Protein AF-S8EMV4-F1 (afdb_monomer)

Solvent-accessible surface area (backbone atoms only — not comparable to full-atom values): 4982 Å² total; per-residue (Å²): 129,63,66,65,55,44,49,49,47,59,74,39,53,68,62,50,54,53,50,53,51,51,52,31,65,74,71,33,92,48,62,70,61,26,51,52,52,48,50,51,52,52,50,49,52,52,52,52,49,52,51,50,54,55,51,41,68,70,40,91,76,28,73,79,50,56,84,48,56,73,56,68,68,60,53,53,49,53,49,50,52,68,72,58,65,125

Organism: NCBI:txid192259

InterPro domains:
  IPR007258 Vps52 [PTHR14190] (1-85)

Sequence (86 aa):
EVEPIVKDFASRWKGAIEVMHNDVITSFSSFVCGMEILRAALTQLLLYYTRLSDSIKRIPGGSGFNKDLVSISSIMYEIRKYSRTF

Secondary structure (DSSP, 8-state):
-HHHHHHHHHHHHHHHHHHHHHHHHHH-S-HHHHHHHHHHHHHHHHHHHHHHHHHHHHSTTGGGGGGGPPPHHHHHHHHHHHHS--

Structure (mmCIF, N/CA/C/O backbone):
data_AF-S8EMV4-F1
#
_entry.id   AF-S8EMV4-F1
#
loop_
_atom_site.group_PDB
_atom_site.id
_atom_site.type_symbol
_atom_site.label_atom_id
_atom_site.label_alt_id
_atom_site.label_comp_id
_atom_site.label_asym_id
_atom_site.label_entity_id
_atom_site.label_seq_id
_atom_site.pdbx_PDB_ins_code
_atom_site.Cartn_x
_atom_site.Cartn_y
_atom_site.Cartn_z
_atom_site.occupancy
_atom_site.B_iso_or_equiv
_atom_site.auth_seq_id
_atom_site.auth_comp_id
_atom_site.a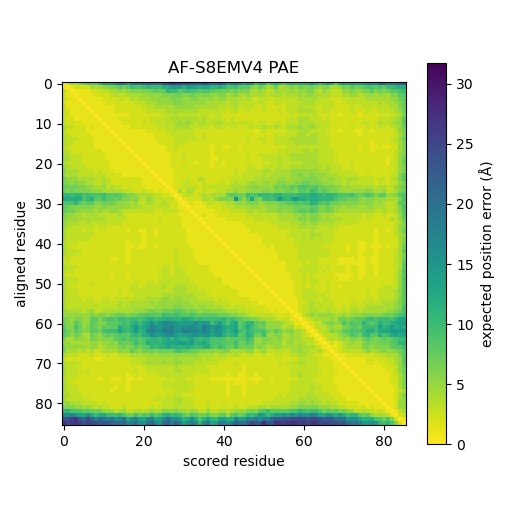uth_asym_id
_atom_site.auth_atom_id
_atom_site.pdbx_PDB_model_num
ATOM 1 N N . GLU A 1 1 ? -20.543 2.181 7.716 1.00 70.75 1 GLU A N 1
ATOM 2 C CA . GLU A 1 1 ? -19.946 2.215 6.360 1.00 70.75 1 GLU A CA 1
ATOM 3 C C . GLU A 1 1 ? -18.413 2.310 6.316 1.00 70.75 1 GLU A C 1
ATOM 5 O O . GLU A 1 1 ? -17.837 1.912 5.319 1.00 70.75 1 GLU A O 1
ATOM 10 N N . VAL A 1 2 ? -17.719 2.760 7.374 1.00 79.31 2 VAL A N 1
ATOM 11 C CA . VAL A 1 2 ? -16.242 2.922 7.363 1.00 79.31 2 VAL A CA 1
ATOM 12 C C . VAL A 1 2 ? -15.476 1.618 7.615 1.00 79.31 2 VAL A C 1
ATOM 14 O O . VAL A 1 2 ? -14.429 1.384 7.020 1.00 79.31 2 VAL A O 1
ATOM 17 N N . GLU A 1 3 ? -16.017 0.738 8.457 1.00 83.12 3 GLU A N 1
ATOM 18 C CA . GLU A 1 3 ? -15.419 -0.559 8.798 1.00 83.12 3 GLU A CA 1
ATOM 19 C C . GLU A 1 3 ? -14.975 -1.420 7.596 1.00 83.12 3 GLU A C 1
ATOM 21 O O . GLU A 1 3 ? -13.827 -1.871 7.603 1.00 83.12 3 GLU A O 1
ATOM 26 N N . PRO A 1 4 ? -15.806 -1.649 6.552 1.00 89.00 4 PRO A N 1
ATOM 27 C CA . PRO A 1 4 ? -15.390 -2.463 5.410 1.00 89.00 4 PRO A CA 1
ATOM 28 C C . PRO A 1 4 ? -14.208 -1.853 4.651 1.00 89.00 4 PRO A C 1
ATOM 30 O O . PRO A 1 4 ? -13.362 -2.597 4.173 1.00 89.00 4 PRO A O 1
ATOM 33 N N . ILE A 1 5 ? -14.097 -0.521 4.596 1.00 88.06 5 ILE A N 1
ATOM 34 C CA . ILE A 1 5 ? -12.995 0.173 3.913 1.00 88.06 5 ILE A CA 1
ATOM 35 C C . ILE A 1 5 ? -11.674 -0.066 4.652 1.00 88.06 5 ILE A C 1
ATOM 37 O O . ILE A 1 5 ? -10.654 -0.358 4.031 1.00 88.06 5 ILE A O 1
ATOM 41 N N . VAL A 1 6 ? -11.692 0.031 5.986 1.00 89.62 6 VAL A N 1
ATOM 42 C CA . VAL A 1 6 ? -10.495 -0.186 6.814 1.00 89.62 6 VAL A CA 1
ATOM 43 C C . VAL A 1 6 ? -10.010 -1.627 6.692 1.00 89.62 6 VAL A C 1
ATOM 45 O O . VAL A 1 6 ? -8.821 -1.863 6.474 1.00 89.62 6 VAL A O 1
ATOM 48 N N . LYS A 1 7 ? -10.939 -2.585 6.773 1.00 91.50 7 LYS A N 1
ATOM 49 C CA . LYS A 1 7 ? -10.635 -4.014 6.645 1.00 91.50 7 LYS A CA 1
ATOM 50 C C . LYS A 1 7 ? -10.143 -4.381 5.246 1.00 91.50 7 LYS A C 1
ATOM 52 O O . LYS A 1 7 ? -9.153 -5.102 5.128 1.00 91.50 7 LYS A O 1
ATOM 57 N N . ASP A 1 8 ? -10.783 -3.859 4.198 1.00 92.62 8 ASP A N 1
ATOM 58 C CA . ASP A 1 8 ? -10.352 -4.075 2.812 1.00 92.62 8 ASP A CA 1
ATOM 59 C C . ASP A 1 8 ? -8.926 -3.554 2.604 1.00 92.62 8 ASP A C 1
ATOM 61 O O . ASP A 1 8 ? -8.056 -4.317 2.172 1.00 92.62 8 ASP A O 1
ATOM 65 N N . PHE A 1 9 ? -8.642 -2.317 3.037 1.00 94.00 9 PHE A N 1
ATOM 66 C CA . PHE A 1 9 ? -7.294 -1.758 2.961 1.00 94.00 9 PHE A CA 1
ATOM 67 C C . PHE A 1 9 ? -6.280 -2.642 3.693 1.00 94.00 9 PHE A C 1
ATOM 69 O O . PHE A 1 9 ? -5.270 -3.024 3.101 1.00 94.00 9 PHE A O 1
ATOM 76 N N . ALA A 1 10 ? -6.559 -3.015 4.949 1.00 93.56 10 ALA A N 1
ATOM 77 C CA . ALA A 1 10 ? -5.668 -3.838 5.765 1.00 93.56 10 ALA A CA 1
ATOM 78 C C . ALA A 1 10 ? -5.339 -5.192 5.116 1.00 93.56 10 ALA A C 1
ATOM 80 O O . ALA A 1 10 ? -4.210 -5.671 5.244 1.00 93.56 10 ALA A O 1
ATOM 81 N N . SER A 1 11 ? -6.291 -5.774 4.380 1.00 95.19 11 SER A N 1
ATOM 82 C CA . SER A 1 11 ? -6.113 -7.057 3.697 1.00 95.19 11 SER A CA 1
ATOM 83 C C . SER A 1 11 ? -5.344 -6.970 2.371 1.00 95.19 11 SER A C 1
ATOM 85 O O . SER A 1 11 ? -4.673 -7.930 1.998 1.00 95.19 11 SER A O 1
ATOM 87 N N . ARG A 1 12 ? -5.399 -5.834 1.660 1.00 95.62 12 ARG A N 1
ATOM 88 C CA . ARG A 1 12 ? -4.939 -5.743 0.257 1.00 95.62 12 ARG A CA 1
ATOM 89 C C . ARG A 1 12 ? -3.712 -4.872 0.024 1.00 95.62 12 ARG A C 1
ATOM 91 O O . ARG A 1 12 ? -3.038 -5.060 -0.987 1.00 95.62 12 ARG A O 1
ATOM 98 N N . TRP A 1 13 ? -3.397 -3.940 0.925 1.00 95.69 13 TRP A N 1
ATOM 99 C CA . TRP A 1 13 ? -2.382 -2.907 0.675 1.00 95.69 13 TRP A CA 1
ATOM 100 C C . TRP A 1 13 ? -1.001 -3.460 0.283 1.00 95.69 13 TRP A C 1
ATOM 102 O O . TRP A 1 13 ? -0.366 -2.911 -0.613 1.00 95.69 13 TRP A O 1
ATOM 112 N N . LYS A 1 14 ? -0.540 -4.558 0.904 1.00 95.88 14 LYS A N 1
ATOM 113 C CA . LYS A 1 14 ? 0.762 -5.171 0.576 1.00 95.88 14 LYS A CA 1
ATOM 114 C C . LYS A 1 14 ? 0.785 -5.745 -0.835 1.00 95.88 14 LYS A C 1
ATOM 116 O O . LYS A 1 14 ? 1.703 -5.455 -1.593 1.00 95.88 14 LYS A O 1
ATOM 121 N N . GLY A 1 15 ? -0.238 -6.527 -1.182 1.00 96.12 15 GLY A N 1
ATOM 122 C CA . GLY A 1 15 ? -0.359 -7.121 -2.512 1.00 96.12 15 GLY A CA 1
ATOM 123 C C . GLY A 1 15 ? -0.495 -6.054 -3.595 1.00 96.12 15 GLY A C 1
ATOM 124 O O . GLY A 1 15 ? 0.112 -6.172 -4.650 1.00 96.12 15 GLY A O 1
ATOM 125 N N . ALA A 1 16 ? -1.211 -4.961 -3.313 1.00 95.12 16 ALA A N 1
ATOM 126 C CA . ALA A 1 16 ? -1.309 -3.834 -4.237 1.00 95.12 16 ALA A CA 1
ATOM 127 C C . ALA A 1 16 ? 0.060 -3.188 -4.524 1.00 95.12 16 ALA A C 1
ATOM 129 O O . ALA A 1 16 ? 0.350 -2.896 -5.678 1.00 95.12 16 ALA A O 1
ATOM 130 N N . ILE A 1 17 ? 0.920 -3.013 -3.510 1.00 95.69 17 ILE A N 1
ATOM 131 C CA . ILE A 1 17 ? 2.289 -2.498 -3.705 1.00 95.69 17 ILE A CA 1
ATOM 132 C C . ILE A 1 17 ? 3.109 -3.432 -4.607 1.00 95.69 17 ILE A C 1
ATOM 134 O O . ILE A 1 17 ? 3.813 -2.959 -5.497 1.00 95.69 17 ILE A O 1
ATOM 138 N N . GLU A 1 18 ? 3.016 -4.745 -4.390 1.00 95.62 18 GLU A N 1
ATOM 139 C CA . GLU A 1 18 ? 3.722 -5.738 -5.205 1.00 95.62 18 GLU A CA 1
ATOM 140 C C . GLU A 1 18 ? 3.252 -5.725 -6.664 1.00 95.62 18 GLU A C 1
ATOM 142 O O . GLU A 1 18 ? 4.078 -5.688 -7.575 1.00 95.62 18 GLU A O 1
ATOM 147 N N . VAL A 1 19 ? 1.935 -5.686 -6.888 1.00 95.81 19 VAL A N 1
ATOM 148 C CA . VAL A 1 19 ? 1.347 -5.579 -8.231 1.00 95.81 19 VAL A CA 1
ATOM 149 C C . VAL A 1 19 ? 1.811 -4.298 -8.921 1.00 95.81 19 VAL A C 1
ATOM 151 O O . VAL A 1 19 ? 2.322 -4.370 -10.031 1.00 95.81 19 VAL A O 1
ATOM 154 N N . MET A 1 20 ? 1.743 -3.146 -8.243 1.00 94.25 20 MET A N 1
ATOM 155 C CA . MET A 1 20 ? 2.210 -1.869 -8.799 1.00 94.25 20 MET A CA 1
ATOM 156 C C . MET A 1 20 ? 3.685 -1.913 -9.214 1.00 94.25 20 MET A C 1
ATOM 158 O O . MET A 1 20 ? 4.054 -1.364 -10.249 1.00 94.25 20 MET A O 1
ATOM 162 N N . HIS A 1 21 ? 4.540 -2.547 -8.410 1.00 93.75 21 HIS A N 1
ATOM 163 C CA . HIS A 1 21 ? 5.952 -2.715 -8.742 1.00 93.75 21 HIS A CA 1
ATOM 164 C C . HIS A 1 21 ? 6.148 -3.609 -9.972 1.00 93.75 21 HIS A C 1
ATOM 166 O O . HIS A 1 21 ? 6.895 -3.243 -10.879 1.00 93.75 21 HIS A O 1
ATOM 172 N N . ASN A 1 22 ? 5.465 -4.755 -10.022 1.00 93.75 22 ASN A N 1
ATOM 173 C CA . ASN A 1 22 ? 5.559 -5.675 -11.152 1.00 93.75 22 ASN A CA 1
ATOM 174 C C . ASN A 1 22 ? 5.064 -5.018 -12.445 1.00 93.75 22 ASN A C 1
ATOM 176 O O . ASN A 1 22 ? 5.786 -5.053 -13.437 1.00 93.75 22 ASN A O 1
ATOM 180 N N . ASP A 1 23 ? 3.916 -4.336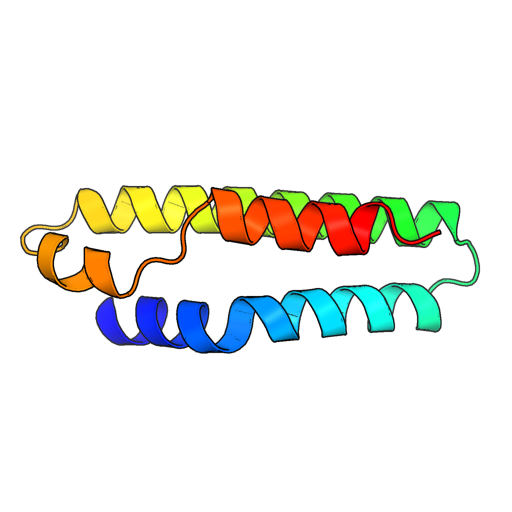 -12.402 1.00 94.00 23 ASP A N 1
ATOM 181 C CA . ASP A 1 23 ? 3.359 -3.608 -13.544 1.00 94.00 23 ASP A CA 1
ATOM 182 C C . ASP A 1 23 ? 4.340 -2.557 -14.072 1.00 94.00 23 ASP A C 1
ATOM 184 O O . ASP A 1 23 ? 4.505 -2.408 -15.283 1.00 94.00 23 ASP A O 1
ATOM 188 N N . VAL A 1 24 ? 5.030 -1.840 -13.180 1.00 92.75 24 VAL A N 1
ATOM 189 C CA . VAL A 1 24 ? 6.042 -0.852 -13.567 1.00 92.75 24 VAL A CA 1
ATOM 190 C C . VAL A 1 24 ? 7.232 -1.513 -14.267 1.00 92.75 24 VAL A C 1
ATOM 192 O O . VAL A 1 24 ? 7.659 -1.044 -15.322 1.00 92.75 24 VAL A O 1
ATOM 195 N N . ILE A 1 25 ? 7.758 -2.607 -13.716 1.00 89.62 25 ILE A N 1
ATOM 196 C CA . ILE A 1 25 ? 8.912 -3.302 -14.303 1.00 89.62 25 ILE A CA 1
ATOM 197 C C . ILE A 1 25 ? 8.565 -3.907 -15.665 1.00 89.62 25 ILE A C 1
ATOM 199 O O . ILE A 1 25 ? 9.400 -3.899 -16.567 1.00 89.62 25 ILE A O 1
ATOM 203 N N . THR A 1 26 ? 7.347 -4.424 -15.839 1.00 92.75 26 THR A N 1
ATOM 204 C CA . THR A 1 26 ? 6.944 -5.066 -17.096 1.00 92.75 26 THR A CA 1
ATOM 205 C C . THR A 1 26 ? 6.490 -4.075 -18.162 1.00 92.75 26 THR A C 1
ATOM 207 O O . THR A 1 26 ? 6.590 -4.384 -19.347 1.00 92.75 26 THR A O 1
ATOM 210 N N . SER A 1 27 ? 5.977 -2.904 -17.771 1.00 92.94 27 SER A N 1
ATOM 211 C CA . SER A 1 27 ? 5.345 -1.961 -18.710 1.00 92.94 27 SER A CA 1
ATOM 212 C C . SER A 1 27 ? 6.270 -0.846 -19.193 1.00 92.94 27 SER A C 1
ATOM 214 O O . SER A 1 27 ? 5.998 -0.245 -20.231 1.00 92.94 27 SER A O 1
ATOM 216 N N . PHE A 1 28 ? 7.356 -0.547 -18.471 1.00 90.69 28 PHE A N 1
ATOM 217 C CA . PHE A 1 28 ? 8.266 0.546 -18.819 1.00 90.69 28 PHE A CA 1
ATOM 218 C C . PHE A 1 28 ? 9.656 0.024 -19.186 1.00 90.69 28 PHE A C 1
ATOM 220 O O . PHE A 1 28 ? 10.408 -0.439 -18.335 1.00 90.69 28 PHE A O 1
ATOM 227 N N . SER A 1 29 ? 10.050 0.192 -20.452 1.00 84.50 29 SER A N 1
ATOM 228 C CA . SER A 1 29 ? 11.401 -0.158 -20.922 1.00 84.50 29 SER A CA 1
ATOM 229 C C . SER A 1 29 ? 12.491 0.721 -20.294 1.00 84.50 29 SER A C 1
ATOM 231 O O . SER A 1 29 ? 13.639 0.302 -20.163 1.00 84.50 29 SER A O 1
ATOM 233 N N . SER A 1 30 ? 12.141 1.959 -19.923 1.00 88.44 30 SER A N 1
ATOM 234 C CA . SER A 1 30 ? 13.024 2.861 -19.183 1.00 88.44 30 SER A CA 1
ATOM 235 C C . SER A 1 30 ? 12.856 2.636 -17.688 1.00 88.44 30 SER A C 1
ATOM 237 O O . SER A 1 30 ? 11.860 3.052 -17.093 1.00 88.44 30 SER 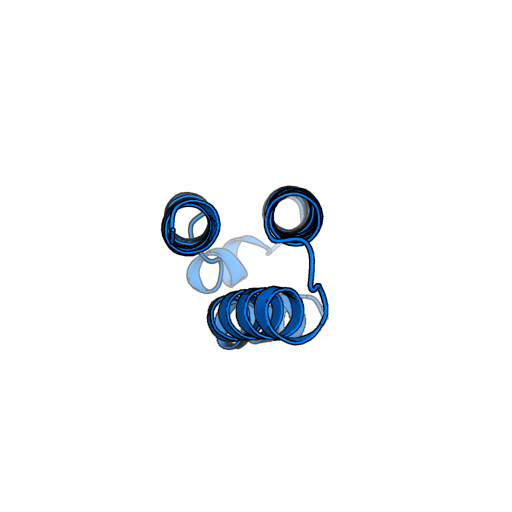A O 1
ATOM 239 N N . PHE A 1 31 ? 13.876 2.035 -17.079 1.00 83.94 31 PHE A N 1
ATOM 240 C CA . PHE A 1 31 ? 13.913 1.786 -15.642 1.00 83.94 31 PHE A CA 1
ATOM 241 C C . PHE A 1 31 ? 13.796 3.079 -14.820 1.00 83.94 31 PHE A C 1
ATOM 243 O O . PHE A 1 31 ? 13.045 3.132 -13.850 1.00 83.94 31 PHE A O 1
ATOM 250 N N . VAL A 1 32 ? 14.481 4.150 -15.236 1.00 87.62 32 VAL A N 1
ATOM 251 C CA . VAL A 1 32 ? 14.430 5.449 -14.542 1.00 87.62 32 VAL A CA 1
ATOM 252 C C . VAL A 1 32 ? 13.002 5.994 -14.527 1.00 87.62 32 VAL A C 1
ATOM 254 O O . VAL A 1 32 ? 12.486 6.324 -13.462 1.00 87.62 32 VAL A O 1
ATOM 257 N N . CYS A 1 33 ? 12.344 6.015 -15.690 1.00 89.19 33 CYS A N 1
ATOM 258 C CA . CYS A 1 33 ? 10.972 6.505 -15.815 1.00 89.19 33 CYS A CA 1
ATOM 259 C C . CYS A 1 33 ? 9.990 5.645 -15.005 1.00 89.19 33 CYS A C 1
ATOM 261 O O . CYS A 1 33 ? 9.192 6.179 -14.234 1.00 89.19 33 CYS A O 1
ATOM 263 N N . GLY A 1 34 ? 10.094 4.316 -15.112 1.00 91.50 34 GLY A N 1
ATOM 264 C CA . GLY A 1 34 ? 9.262 3.394 -14.342 1.00 91.50 34 GLY A CA 1
ATOM 265 C C . GLY A 1 34 ? 9.401 3.615 -12.833 1.00 91.50 34 GLY A C 1
ATOM 266 O O . GLY A 1 34 ? 8.403 3.744 -12.123 1.00 91.50 34 GLY A O 1
ATOM 267 N N . MET A 1 35 ? 10.630 3.754 -12.333 1.00 91.69 35 MET A N 1
ATOM 268 C CA . MET A 1 35 ? 10.871 3.967 -10.905 1.00 91.69 35 MET A CA 1
ATOM 269 C C . MET A 1 35 ? 10.389 5.326 -10.396 1.00 91.69 35 MET A C 1
ATOM 271 O O . MET A 1 35 ? 9.944 5.414 -9.249 1.00 91.69 35 MET A O 1
ATOM 275 N N . GLU A 1 36 ? 10.439 6.384 -11.205 1.00 92.38 36 GLU A N 1
ATOM 276 C CA . GLU A 1 36 ? 9.829 7.670 -10.844 1.00 92.38 36 GLU A CA 1
ATOM 277 C C . GLU A 1 36 ? 8.307 7.554 -10.709 1.00 92.38 36 GLU A C 1
ATOM 279 O O . GLU A 1 36 ? 7.742 8.027 -9.718 1.00 92.38 36 GLU A O 1
ATOM 284 N N . ILE A 1 37 ? 7.657 6.846 -11.638 1.00 92.94 37 ILE A N 1
ATOM 285 C CA . ILE A 1 37 ? 6.214 6.575 -11.592 1.00 92.94 37 ILE A CA 1
ATOM 286 C C . ILE A 1 37 ? 5.861 5.756 -10.346 1.00 92.94 37 ILE A C 1
ATOM 288 O O . ILE A 1 37 ? 4.948 6.129 -9.604 1.00 92.94 37 ILE A O 1
ATOM 292 N N . LEU A 1 38 ? 6.618 4.691 -10.057 1.00 94.19 38 LEU A N 1
ATOM 293 C CA . LEU A 1 38 ? 6.406 3.872 -8.863 1.00 94.19 38 LEU A CA 1
ATOM 294 C C . LEU A 1 38 ? 6.550 4.704 -7.585 1.00 94.19 38 LEU A C 1
ATOM 296 O O . LEU A 1 38 ? 5.692 4.647 -6.705 1.00 94.19 38 LEU A O 1
ATOM 300 N N . ARG A 1 39 ? 7.605 5.521 -7.478 1.00 93.06 39 ARG A N 1
ATOM 301 C CA . ARG A 1 39 ? 7.830 6.395 -6.31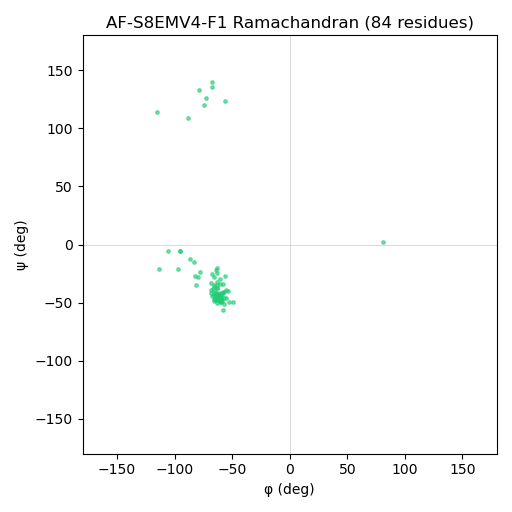4 1.00 93.06 39 ARG A CA 1
ATOM 302 C C . ARG A 1 39 ? 6.696 7.396 -6.132 1.00 93.06 39 ARG A C 1
ATOM 304 O O . ARG A 1 39 ? 6.234 7.578 -5.002 1.00 93.06 39 ARG A O 1
ATOM 311 N N . ALA A 1 40 ? 6.225 8.012 -7.214 1.00 94.94 40 ALA A N 1
ATOM 312 C CA . ALA A 1 40 ? 5.097 8.933 -7.168 1.00 94.94 40 ALA A CA 1
ATOM 313 C C . ALA A 1 40 ? 3.821 8.226 -6.683 1.00 94.94 40 ALA A C 1
ATOM 315 O O . ALA A 1 40 ? 3.158 8.712 -5.764 1.00 94.94 40 ALA A O 1
ATOM 316 N N . ALA A 1 41 ? 3.520 7.044 -7.224 1.00 95.19 41 ALA A N 1
ATOM 317 C CA . ALA A 1 41 ? 2.333 6.281 -6.858 1.00 95.19 41 ALA A CA 1
ATOM 318 C C . ALA A 1 41 ? 2.376 5.780 -5.399 1.00 95.19 41 ALA A C 1
ATOM 320 O O . ALA A 1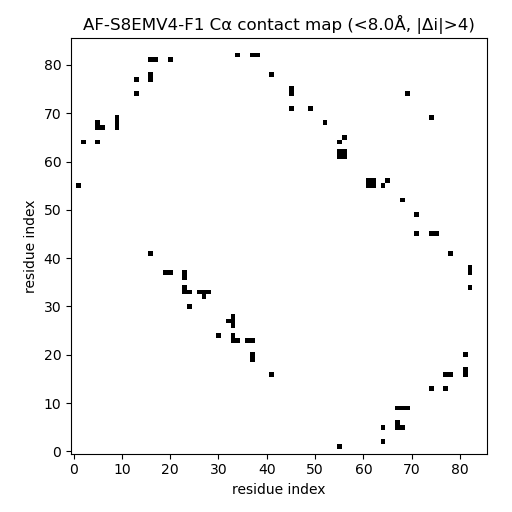 41 ? 1.398 5.923 -4.665 1.00 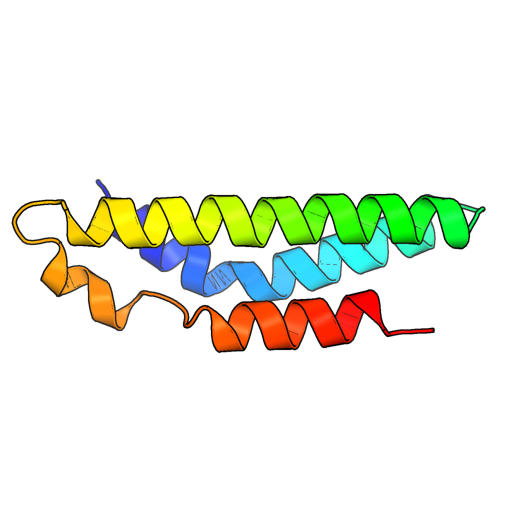95.19 41 ALA A O 1
ATOM 321 N N . LEU A 1 42 ? 3.525 5.279 -4.931 1.00 95.81 42 LEU A N 1
ATOM 322 C CA . LEU A 1 42 ? 3.720 4.868 -3.534 1.00 95.81 42 LEU A CA 1
ATOM 323 C C . LEU A 1 42 ? 3.657 6.055 -2.560 1.00 95.81 42 LEU A C 1
ATOM 325 O O . LEU A 1 42 ? 3.131 5.925 -1.453 1.00 95.81 42 LEU A O 1
ATOM 329 N N . THR A 1 43 ? 4.139 7.229 -2.975 1.00 95.94 43 THR A N 1
ATOM 330 C CA . THR A 1 43 ? 3.991 8.467 -2.195 1.00 95.94 43 THR A CA 1
ATOM 331 C C . THR A 1 43 ? 2.517 8.843 -2.051 1.00 95.94 43 THR A C 1
ATOM 333 O O . THR A 1 43 ? 2.067 9.153 -0.948 1.00 95.94 43 THR A O 1
ATOM 336 N N . GLN A 1 44 ? 1.741 8.759 -3.136 1.00 96.81 44 GLN A N 1
ATOM 337 C CA . GLN A 1 44 ? 0.299 9.009 -3.092 1.00 96.81 44 GLN A CA 1
ATOM 338 C C . GLN A 1 44 ? -0.435 7.998 -2.201 1.00 96.81 44 GLN A C 1
ATOM 340 O O . GLN A 1 44 ? -1.246 8.410 -1.374 1.00 96.81 44 GLN A O 1
ATOM 345 N N . LEU A 1 45 ? -0.105 6.703 -2.282 1.00 96.00 45 LEU A N 1
ATOM 346 C CA . LEU A 1 45 ? -0.654 5.669 -1.393 1.00 96.00 45 LEU A CA 1
ATOM 347 C C . LEU A 1 45 ? -0.469 6.046 0.088 1.00 96.00 45 LEU A C 1
ATOM 349 O O . LEU A 1 45 ? -1.427 6.023 0.864 1.00 96.00 45 LEU A O 1
ATOM 353 N N . LEU A 1 46 ? 0.751 6.433 0.475 1.00 96.62 46 LEU A N 1
ATOM 354 C CA . LEU A 1 46 ? 1.062 6.831 1.847 1.00 96.62 46 LEU A CA 1
ATOM 355 C C . LEU A 1 46 ? 0.278 8.080 2.280 1.00 96.62 46 LEU A C 1
ATOM 357 O O . LEU A 1 46 ? -0.264 8.116 3.390 1.00 96.62 46 LEU A O 1
ATOM 361 N N . LEU A 1 47 ? 0.195 9.093 1.412 1.00 97.25 47 LEU A N 1
ATOM 362 C CA . LEU A 1 47 ? -0.543 10.329 1.681 1.00 97.25 47 LEU A CA 1
ATOM 363 C C . LEU A 1 47 ? -2.038 10.062 1.877 1.00 97.25 47 LEU A C 1
ATOM 365 O O . LEU A 1 47 ? -2.624 10.536 2.855 1.00 97.25 47 LEU A O 1
ATOM 369 N N . TYR A 1 48 ? -2.656 9.288 0.983 1.00 96.06 48 TYR A N 1
ATOM 370 C CA . TYR A 1 48 ? -4.074 8.953 1.081 1.00 96.06 48 TYR A CA 1
ATOM 371 C C . TYR A 1 48 ? -4.377 8.109 2.313 1.00 96.06 48 TYR A C 1
ATOM 373 O O . TYR A 1 48 ? -5.348 8.394 3.014 1.00 96.06 48 TYR A O 1
ATOM 381 N N . TYR A 1 49 ? -3.525 7.135 2.638 1.00 96.06 49 TYR A N 1
ATOM 382 C CA . TYR A 1 49 ? -3.723 6.330 3.836 1.00 96.06 49 TYR A CA 1
ATOM 383 C C . TYR A 1 49 ? -3.560 7.142 5.131 1.00 96.06 49 TYR A C 1
ATOM 385 O O . TYR A 1 49 ? -4.339 6.973 6.068 1.00 96.06 49 TYR A O 1
ATOM 393 N N . THR A 1 50 ? -2.602 8.072 5.182 1.00 95.38 50 THR A N 1
ATOM 394 C CA . THR A 1 50 ? -2.443 8.975 6.336 1.00 95.38 50 THR A CA 1
ATOM 395 C C . THR A 1 50 ? -3.709 9.806 6.550 1.00 95.38 50 THR A C 1
ATOM 397 O O . THR A 1 50 ? -4.233 9.856 7.661 1.00 95.38 50 THR A O 1
ATOM 400 N N . ARG A 1 51 ? -4.266 10.372 5.470 1.00 94.88 51 ARG A N 1
ATOM 401 C CA . ARG A 1 51 ? -5.537 11.112 5.521 1.00 94.88 51 ARG A CA 1
ATOM 402 C C . ARG A 1 51 ? -6.698 10.228 5.977 1.00 94.88 51 ARG A C 1
ATOM 404 O O . ARG A 1 51 ? -7.466 10.657 6.828 1.00 94.88 51 ARG A O 1
ATOM 411 N N . LEU A 1 52 ? -6.801 9.002 5.459 1.00 92.00 52 LEU A N 1
ATOM 412 C CA . LEU A 1 52 ? -7.823 8.034 5.870 1.00 92.00 52 LEU A CA 1
ATOM 413 C C . LEU A 1 52 ? -7.733 7.725 7.373 1.00 92.00 52 LEU A C 1
ATOM 415 O O . LEU A 1 52 ? -8.739 7.800 8.076 1.00 92.00 52 LEU A O 1
ATOM 419 N N . SER A 1 53 ? -6.530 7.427 7.869 1.00 92.44 53 SER A N 1
ATOM 420 C CA . SER A 1 53 ? -6.267 7.151 9.287 1.00 92.44 53 SER A CA 1
ATOM 421 C C . SER A 1 53 ? -6.669 8.329 10.180 1.00 92.44 53 SER A C 1
ATOM 423 O O . SER A 1 53 ? -7.341 8.142 11.196 1.00 92.44 53 SER A O 1
ATOM 425 N N . ASP A 1 54 ? -6.335 9.556 9.776 1.00 92.19 54 ASP A N 1
ATOM 426 C CA . ASP A 1 54 ? -6.719 10.764 10.509 1.00 92.19 54 ASP A CA 1
ATOM 427 C C . ASP A 1 54 ? -8.228 11.025 10.465 1.00 92.19 54 ASP A C 1
ATOM 429 O O . ASP A 1 54 ? -8.814 11.406 11.479 1.00 92.19 54 ASP A O 1
ATOM 433 N N . SER A 1 55 ? -8.877 10.785 9.323 1.00 90.94 55 SER A N 1
ATOM 434 C CA . SER A 1 55 ? -10.332 10.877 9.195 1.00 90.94 55 SER A CA 1
ATOM 435 C C . SER A 1 55 ? -11.040 9.898 10.130 1.00 90.94 55 SER A C 1
ATOM 437 O O . SER A 1 55 ? -11.959 10.306 10.832 1.00 90.94 55 SER A O 1
ATOM 439 N N . ILE A 1 56 ? -10.588 8.643 10.212 1.00 90.00 56 ILE A N 1
ATOM 440 C CA . ILE A 1 56 ? -11.187 7.615 11.081 1.00 90.00 56 ILE A CA 1
ATOM 441 C C . ILE A 1 56 ? -11.118 8.018 12.554 1.00 90.00 56 ILE A C 1
ATOM 443 O O . ILE A 1 56 ? -12.109 7.898 13.271 1.00 90.00 56 ILE A O 1
ATOM 447 N N . LYS A 1 57 ? -9.983 8.569 12.997 1.00 87.56 57 LYS A N 1
ATOM 448 C CA . LYS A 1 57 ? -9.805 9.040 14.380 1.00 87.56 57 LYS A CA 1
ATOM 449 C C . LYS A 1 57 ? -10.739 10.192 14.757 1.00 87.56 57 LYS A C 1
ATOM 451 O O . LYS A 1 57 ? -11.001 10.389 15.939 1.00 87.56 57 LYS A O 1
ATOM 456 N N . ARG A 1 58 ? -11.221 10.964 13.777 1.00 89.19 58 ARG A N 1
ATOM 457 C CA . ARG A 1 58 ? -12.134 12.102 13.989 1.00 89.19 58 ARG A CA 1
ATOM 458 C C . ARG A 1 58 ? -13.609 11.695 14.024 1.00 89.19 58 ARG A C 1
ATOM 460 O O . ARG A 1 58 ? -14.441 12.510 14.411 1.00 89.19 58 ARG A O 1
ATOM 467 N N . ILE A 1 59 ? -13.946 10.469 13.620 1.00 87.12 59 ILE A N 1
ATOM 468 C CA . ILE A 1 59 ? -15.330 9.986 13.612 1.00 87.12 59 ILE A CA 1
ATOM 469 C C . ILE A 1 59 ? -15.740 9.582 15.039 1.00 87.12 59 ILE A C 1
ATOM 471 O O . ILE A 1 59 ? -15.001 8.841 15.694 1.00 87.12 59 ILE A O 1
ATOM 475 N N . PRO A 1 60 ? -16.919 10.003 15.536 1.00 83.81 60 PRO A N 1
ATOM 476 C CA . PRO A 1 60 ? -17.465 9.508 16.799 1.00 83.81 60 PRO A CA 1
ATOM 477 C C . PRO A 1 60 ? -17.588 7.976 16.789 1.00 83.81 60 PRO A C 1
ATOM 479 O O . PRO A 1 60 ? -18.211 7.405 15.898 1.00 83.81 60 PRO A O 1
ATOM 482 N N . GLY A 1 61 ? -16.964 7.298 17.756 1.00 80.12 61 GLY A N 1
ATOM 483 C CA . GLY A 1 61 ? -16.880 5.828 17.787 1.00 80.12 61 GLY A CA 1
ATOM 484 C C . GLY A 1 61 ? -15.791 5.221 16.887 1.00 80.12 61 GLY A C 1
ATOM 485 O O . GLY A 1 61 ? -15.626 4.004 16.858 1.00 80.12 61 GLY A O 1
ATOM 486 N N . GLY A 1 62 ? -14.998 6.049 16.200 1.00 74.81 62 GLY A N 1
ATOM 487 C CA . GLY A 1 62 ? -13.924 5.617 15.304 1.00 74.81 62 GLY A CA 1
ATOM 488 C C . GLY A 1 62 ? -12.786 4.858 15.994 1.00 74.81 62 GLY A C 1
ATOM 489 O O . GLY A 1 62 ? -12.089 4.070 15.357 1.00 74.81 62 GLY A O 1
ATOM 490 N N . SER A 1 63 ? -12.648 5.013 17.315 1.00 74.69 63 SER A N 1
ATOM 491 C CA . SER A 1 63 ? -11.693 4.262 18.138 1.00 74.69 63 SER A CA 1
ATOM 492 C C . SER A 1 63 ? -11.864 2.743 18.028 1.00 74.69 63 SER A C 1
ATOM 494 O O . SER A 1 63 ? -10.876 2.018 18.149 1.00 74.69 63 SER A O 1
ATOM 496 N N . GLY A 1 64 ? -13.076 2.259 17.728 1.00 79.88 64 GLY A N 1
ATOM 497 C CA . GLY A 1 64 ? -13.353 0.839 17.494 1.00 79.88 64 GLY A CA 1
ATOM 498 C C . GLY A 1 64 ? -12.636 0.251 16.272 1.00 79.88 64 GLY A C 1
ATOM 499 O O . GLY A 1 64 ? -12.401 -0.956 16.231 1.00 79.88 64 GLY A O 1
ATOM 500 N N . PHE A 1 65 ? -12.227 1.095 15.317 1.00 80.19 65 PHE A N 1
ATOM 501 C CA . PHE A 1 65 ? -11.534 0.689 14.088 1.00 80.19 65 PHE A CA 1
ATOM 502 C C . PHE A 1 65 ? -10.007 0.791 14.190 1.00 80.19 65 PHE A C 1
ATOM 504 O O . PHE A 1 65 ? -9.303 0.352 13.285 1.00 80.19 65 PHE A O 1
ATOM 511 N N . ASN A 1 66 ? -9.464 1.328 15.291 1.00 81.50 66 ASN A N 1
ATOM 512 C CA . ASN A 1 66 ? -8.018 1.534 15.442 1.00 81.50 66 ASN A CA 1
ATOM 513 C C . ASN A 1 66 ? -7.210 0.231 15.363 1.00 81.50 66 ASN A C 1
ATOM 515 O O . ASN A 1 66 ? -6.067 0.253 14.918 1.00 81.50 66 ASN A O 1
ATOM 519 N N . LYS A 1 67 ? -7.799 -0.897 15.779 1.00 83.31 67 LYS A N 1
ATOM 520 C CA . LYS A 1 67 ? -7.173 -2.228 15.705 1.00 83.31 67 LYS A CA 1
ATOM 521 C C . LYS A 1 67 ? -6.975 -2.729 14.270 1.00 83.31 67 LYS A C 1
ATOM 523 O O . LYS A 1 67 ? -6.097 -3.548 14.035 1.00 83.31 67 LYS A O 1
ATOM 528 N N . ASP A 1 68 ? -7.792 -2.236 13.342 1.00 86.62 68 ASP A N 1
ATOM 529 C CA . ASP A 1 68 ? -7.779 -2.635 11.935 1.00 86.62 68 ASP A CA 1
ATOM 530 C C . ASP A 1 68 ? -6.931 -1.658 11.092 1.00 86.62 68 ASP A C 1
ATOM 532 O O . ASP A 1 68 ? -6.679 -1.900 9.913 1.00 86.62 68 ASP A O 1
ATOM 536 N N . LEU A 1 69 ? -6.445 -0.561 11.694 1.00 91.69 69 LEU A N 1
ATOM 537 C CA . LEU A 1 69 ? -5.513 0.358 11.050 1.00 91.69 69 LEU A CA 1
ATOM 538 C C . LEU A 1 69 ? -4.120 -0.269 10.946 1.00 91.69 69 LEU A C 1
ATOM 540 O O . LEU A 1 69 ? -3.474 -0.628 11.929 1.00 91.69 69 LEU A O 1
ATOM 544 N N . VAL A 1 70 ? -3.603 -0.292 9.726 1.00 94.75 70 VAL A N 1
ATOM 545 C CA . VAL A 1 70 ? -2.202 -0.584 9.432 1.00 94.75 70 VAL A CA 1
ATOM 546 C C . VAL A 1 70 ? -1.305 0.540 9.966 1.00 94.75 70 VAL A C 1
ATOM 548 O O . VAL A 1 70 ? -1.603 1.730 9.830 1.00 94.75 70 VAL A O 1
ATOM 551 N N . SER A 1 71 ? -0.160 0.180 10.541 1.00 94.50 71 SER A N 1
ATOM 552 C CA . SER A 1 71 ? 0.837 1.164 10.963 1.00 94.50 71 SER A CA 1
ATOM 553 C C . SER A 1 71 ? 1.470 1.877 9.763 1.00 94.50 71 SER A C 1
ATOM 555 O O . SER A 1 71 ? 1.917 1.238 8.807 1.00 94.50 71 SER A O 1
ATOM 557 N N . ILE A 1 72 ? 1.608 3.204 9.860 1.00 94.94 72 ILE A N 1
ATOM 558 C CA . ILE A 1 72 ? 2.352 4.022 8.887 1.00 94.94 72 ILE A CA 1
ATOM 559 C C . ILE A 1 72 ? 3.775 3.484 8.692 1.00 94.94 72 ILE A C 1
ATOM 561 O O . ILE A 1 72 ? 4.256 3.397 7.564 1.00 94.94 72 ILE A O 1
ATOM 565 N N . SER A 1 73 ? 4.435 3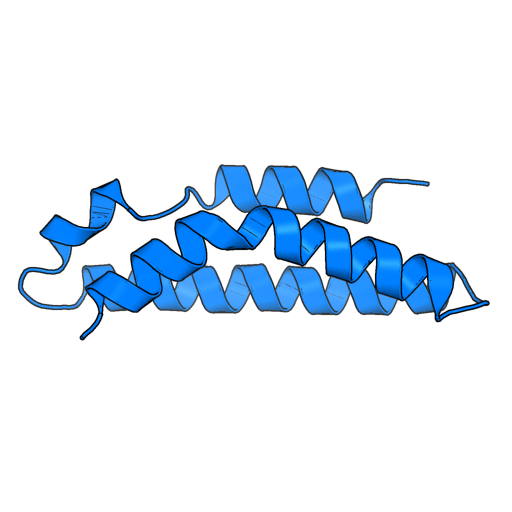.046 9.766 1.00 95.62 73 SER A N 1
ATOM 566 C CA . SER A 1 73 ? 5.789 2.487 9.694 1.00 95.62 73 SER A CA 1
ATOM 567 C C . SER A 1 73 ? 5.859 1.202 8.870 1.00 95.62 73 SER A C 1
ATOM 569 O O . SER A 1 73 ? 6.845 1.001 8.161 1.00 95.62 73 SER A O 1
ATOM 571 N N . SER A 1 74 ? 4.821 0.360 8.916 1.00 95.75 74 SER A N 1
ATOM 572 C CA . SER A 1 74 ? 4.735 -0.859 8.103 1.00 95.75 74 SER A CA 1
ATOM 573 C C . SER A 1 74 ? 4.574 -0.533 6.620 1.00 95.75 74 SER A C 1
ATOM 575 O O . SER A 1 74 ? 5.256 -1.128 5.791 1.00 95.75 74 SER A O 1
ATOM 577 N N . ILE A 1 75 ? 3.741 0.457 6.289 1.00 96.25 75 ILE A N 1
ATOM 578 C CA . ILE A 1 75 ? 3.575 0.924 4.905 1.00 96.25 75 ILE A CA 1
ATOM 579 C C . ILE A 1 75 ? 4.886 1.516 4.389 1.00 96.25 75 ILE A C 1
ATOM 581 O O . ILE A 1 75 ? 5.362 1.132 3.325 1.00 96.25 75 ILE A O 1
ATOM 585 N N . MET A 1 76 ? 5.531 2.386 5.170 1.00 95.62 76 MET A N 1
ATOM 586 C CA . MET A 1 76 ? 6.831 2.952 4.803 1.00 95.62 76 MET A CA 1
ATOM 587 C C . MET A 1 76 ? 7.919 1.884 4.630 1.00 95.62 76 MET A C 1
ATOM 589 O O . MET A 1 76 ? 8.815 2.058 3.806 1.00 95.62 76 MET A O 1
ATOM 593 N N . TYR A 1 77 ? 7.883 0.805 5.418 1.00 95.62 77 TYR A N 1
ATOM 594 C CA . TYR A 1 77 ? 8.821 -0.306 5.275 1.00 95.62 77 TYR A CA 1
ATOM 595 C C . TYR A 1 77 ? 8.666 -0.997 3.916 1.00 95.62 77 TYR A C 1
ATOM 597 O O . TYR A 1 77 ? 9.657 -1.115 3.196 1.00 95.62 77 TYR A O 1
ATOM 605 N N . GLU A 1 78 ? 7.443 -1.368 3.526 1.00 94.88 78 GLU A N 1
ATOM 606 C CA . GLU A 1 78 ? 7.196 -1.968 2.207 1.00 94.88 78 GLU A CA 1
ATOM 607 C C . GLU A 1 78 ? 7.517 -0.984 1.074 1.00 94.88 78 GLU A C 1
ATOM 609 O O . GLU A 1 78 ? 8.198 -1.348 0.122 1.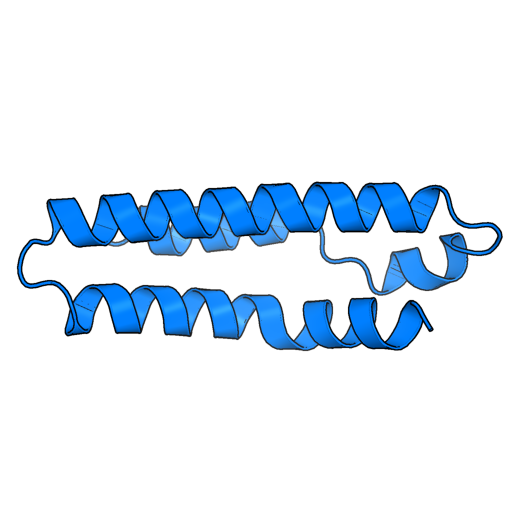00 94.88 78 GLU A O 1
ATOM 614 N N . ILE A 1 79 ? 7.145 0.296 1.198 1.00 94.19 79 ILE A N 1
ATOM 615 C CA . ILE A 1 79 ? 7.516 1.316 0.203 1.00 94.19 79 ILE A CA 1
ATOM 616 C C . ILE A 1 79 ? 9.035 1.361 0.013 1.00 94.19 79 ILE A C 1
ATOM 618 O O . ILE A 1 79 ? 9.513 1.366 -1.120 1.00 94.19 79 ILE A O 1
ATOM 622 N N . ARG A 1 80 ? 9.823 1.367 1.097 1.00 92.25 80 ARG A N 1
ATOM 623 C CA . ARG A 1 80 ? 11.293 1.345 1.003 1.00 92.25 80 ARG A CA 1
ATOM 624 C C . ARG A 1 80 ? 11.817 0.071 0.356 1.00 92.25 80 ARG A C 1
ATOM 626 O O . ARG A 1 80 ? 12.785 0.161 -0.386 1.00 92.25 80 ARG A O 1
ATOM 633 N N . LYS A 1 81 ? 11.202 -1.081 0.626 1.00 92.31 81 LYS A N 1
ATOM 634 C CA . LYS A 1 81 ? 11.564 -2.352 -0.008 1.00 92.31 81 LYS A CA 1
ATOM 635 C C . LYS A 1 81 ? 11.435 -2.232 -1.530 1.00 92.31 81 LYS A C 1
ATOM 637 O O . LYS A 1 81 ? 12.437 -2.360 -2.221 1.00 92.31 81 LYS A O 1
ATOM 642 N N . TYR A 1 82 ? 10.264 -1.862 -2.047 1.00 89.19 82 TYR A N 1
ATOM 643 C CA . TYR A 1 82 ? 10.022 -1.813 -3.498 1.00 89.19 82 TYR A CA 1
ATOM 644 C C . TYR A 1 82 ? 10.621 -0.585 -4.205 1.00 89.19 82 TYR A C 1
ATOM 646 O O . TYR A 1 82 ? 10.916 -0.650 -5.389 1.00 89.19 82 TYR A O 1
ATOM 654 N N . SER A 1 83 ? 10.866 0.526 -3.502 1.00 81.31 83 SER A N 1
ATOM 655 C CA . SER A 1 83 ? 11.505 1.720 -4.094 1.00 81.31 83 S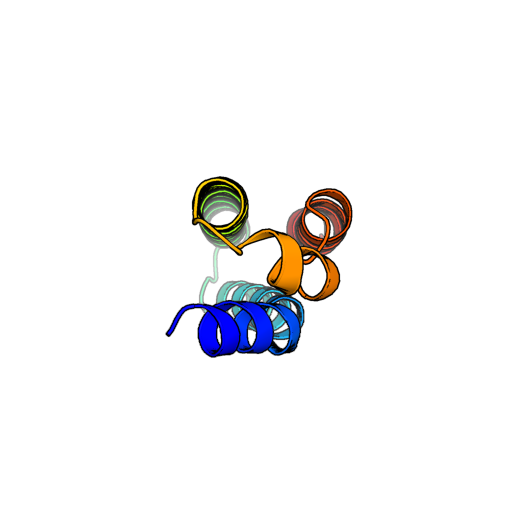ER A CA 1
ATOM 656 C C . SER A 1 83 ? 13.038 1.667 -4.149 1.00 81.31 83 SER A C 1
ATOM 658 O O . SER A 1 83 ? 13.640 2.496 -4.840 1.00 81.31 83 SER A O 1
ATOM 660 N N . ARG A 1 84 ? 13.653 0.737 -3.399 1.00 72.94 84 ARG A N 1
ATOM 661 C CA . ARG A 1 84 ? 15.104 0.474 -3.361 1.00 72.94 84 ARG A CA 1
ATOM 662 C C . ARG A 1 84 ? 15.510 -0.808 -4.082 1.00 72.94 84 ARG A C 1
ATOM 664 O O . ARG A 1 84 ? 16.697 -1.107 -4.111 1.00 72.94 84 ARG A O 1
ATOM 671 N N . THR A 1 85 ? 14.557 -1.608 -4.558 1.00 55.31 85 THR A N 1
ATOM 672 C CA . THR A 1 85 ? 14.918 -2.823 -5.289 1.00 55.31 85 THR A CA 1
ATOM 673 C C . THR A 1 85 ? 15.409 -2.396 -6.674 1.00 55.31 85 THR A C 1
ATOM 675 O O . THR A 1 85 ? 14.657 -1.747 -7.401 1.00 55.31 85 THR A O 1
ATOM 678 N N . PHE A 1 86 ? 16.671 -2.762 -6.949 1.00 44.56 86 PHE A N 1
ATOM 679 C CA . PHE A 1 86 ? 17.626 -2.311 -7.979 1.00 44.56 86 PHE A CA 1
ATOM 680 C C . PHE A 1 86 ? 18.436 -1.055 -7.631 1.00 44.56 86 PHE A C 1
ATOM 682 O O . PHE A 1 86 ? 17.935 0.083 -7.785 1.00 44.56 86 PHE A O 1
#

Mean predicted aligned error: 4.07 Å

Foldseek 3Di:
DLQVVLQVCLVCVLVVLVVLLVCLVVPDPDPVVSLVVSLVVLVVVLVVLVVSLVVLVPDVVSVVCPVSRDDSVVSVVSSCVSSPPD

Radius of gyration: 14.64 Å; Cα contacts (8 Å, |Δi|>4): 45; chains: 1; bounding box: 38×19×39 Å

Nearest PDB structures (foldseek):
  8fvt-assembly1_B  TM=4.885E-01  e=3.393E-01  synthetic construct
  1o3x-assembly1_A  TM=4.095E-01  e=1.723E+00  Homo sapiens
  6tb3-assembly1_BW  TM=4.844E-01  e=2.174E+00  Saccharomyces cerevisiae S288C
  8gl3-assembly1_A  TM=5.003E-01  e=6.179E+00  synthetic construct

pLDDT: mean 89.83, std 8.61, range [44.56, 97.25]